Protein AF-A0A3N9S115-F1 (afdb_monomer_lite)

Secondary structure (DSSP, 8-state):
---SSSS--HHHHHHHHHHHHHHHHHHHHHHHHHHH----HHHHHHHHHHH-SHHHIIIIIIHHHH-SSTTT-HHHHHHHH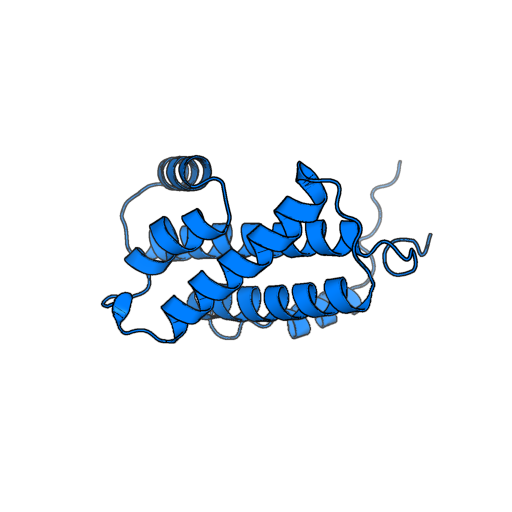HHHHHHHHHHHHHHH-----HHHHHHHHHHHHHHHHHHHHTTSTT--HHHHHHHHHHSPPPPPPP-

pLDDT: mean 89.81, std 14.56, range [36.41, 98.5]

Foldseek 3Di:
DPPDVPPQQLLVLLLVLLVVLLVLLLVLLQLLCVVQHPDDPVVSVVVSVVLVAQLSSLPPRRQVRLDPDLVPDPLSVLLNVLSVVSRVSNCCCPPVVDGDGPVVSVVNSVSSQVNSCSSVCSRDPPDHPVVVVVVVVVDDPDPDDDD

Sequence (147 aa):
MSGLHGRDEPSAAIVRCATAAEIAANYAVRTEWGKKTQFDAAIVDQFLRWANSLPLKVERLFVPVFFATPRTSPTARALISSAGKINTVRNAVVHQGSFSNKEEAEAVIAVAKTFINMIVGLSIDGFDIDAQAASVRAAPPAEGTPE

Radius of gyration: 16.86 Å; chains: 1; bounding box: 38×47×38 Å

Structure (mmCIF, N/CA/C/O backbone):
data_AF-A0A3N9S115-F1
#
_entry.id   AF-A0A3N9S115-F1
#
loop_
_atom_site.group_PDB
_atom_site.id
_atom_site.type_symbol
_atom_site.label_atom_id
_atom_site.label_alt_id
_atom_site.label_comp_id
_atom_site.label_asym_id
_atom_site.label_entity_id
_atom_site.label_seq_id
_atom_site.pdbx_PDB_ins_code
_atom_site.Cartn_x
_atom_site.Cartn_y
_atom_site.Cartn_z
_atom_site.occupancy
_atom_site.B_iso_or_equiv
_atom_site.auth_seq_id
_atom_site.auth_comp_id
_atom_site.auth_asym_id
_atom_site.auth_atom_id
_atom_site.pdbx_PDB_model_num
ATOM 1 N N . MET A 1 1 ? 8.943 -24.750 -18.904 1.00 36.41 1 MET A N 1
ATOM 2 C CA . MET A 1 1 ? 8.167 -23.497 -18.767 1.00 36.41 1 MET A CA 1
ATOM 3 C C . MET A 1 1 ? 8.708 -22.695 -17.571 1.00 36.41 1 MET A C 1
ATOM 5 O O . MET A 1 1 ? 8.034 -22.521 -16.571 1.00 36.41 1 MET A O 1
ATOM 9 N N . SER A 1 2 ? 9.972 -22.261 -17.650 1.00 47.09 2 SER A N 1
ATOM 10 C CA . SER A 1 2 ? 10.668 -21.462 -16.621 1.00 47.09 2 SER A CA 1
ATOM 11 C C . SER A 1 2 ? 10.705 -20.015 -17.119 1.00 47.09 2 SER A C 1
ATOM 13 O O . SER A 1 2 ? 11.589 -19.663 -17.893 1.00 47.09 2 SER A O 1
ATOM 15 N N . GLY A 1 3 ? 9.644 -19.240 -16.870 1.00 38.03 3 GLY A N 1
ATOM 16 C CA . GLY A 1 3 ? 9.245 -18.231 -17.865 1.00 38.03 3 GLY A CA 1
ATOM 17 C C . GLY A 1 3 ? 8.837 -16.842 -17.398 1.00 38.03 3 GLY A C 1
ATOM 18 O O . GLY A 1 3 ? 8.362 -16.098 -18.243 1.00 38.03 3 GLY A O 1
ATOM 19 N N . LEU A 1 4 ? 8.986 -16.462 -16.126 1.00 45.12 4 LEU A N 1
ATOM 20 C CA . LEU A 1 4 ? 8.565 -15.119 -15.673 1.00 45.12 4 LEU A CA 1
ATOM 21 C C . LEU A 1 4 ? 9.633 -14.332 -14.908 1.00 45.12 4 LEU A C 1
ATOM 23 O O . LEU A 1 4 ? 9.618 -13.110 -14.964 1.00 45.12 4 LEU A O 1
ATOM 27 N N . HIS A 1 5 ? 10.591 -14.999 -14.260 1.00 43.06 5 HIS A N 1
ATOM 28 C CA . HIS A 1 5 ? 11.747 -14.326 -13.648 1.00 43.06 5 HIS A CA 1
ATOM 29 C C . HIS A 1 5 ? 12.966 -14.240 -14.584 1.00 43.06 5 HIS A C 1
ATOM 31 O O . HIS A 1 5 ? 13.893 -13.496 -14.297 1.00 43.06 5 HIS A O 1
ATOM 37 N N . GLY A 1 6 ? 12.974 -14.998 -15.690 1.00 43.97 6 GLY A N 1
ATOM 38 C CA . GLY A 1 6 ? 14.070 -15.013 -16.672 1.00 43.97 6 GLY A CA 1
ATOM 39 C C . GLY A 1 6 ? 13.845 -14.131 -17.904 1.00 43.97 6 GLY A C 1
ATOM 40 O O . GLY A 1 6 ? 14.724 -14.056 -18.755 1.00 43.97 6 GLY A O 1
ATOM 41 N N . ARG A 1 7 ? 12.672 -13.495 -18.030 1.00 55.53 7 ARG A N 1
ATOM 42 C CA . ARG A 1 7 ? 12.393 -12.532 -19.101 1.00 55.53 7 ARG A CA 1
ATOM 43 C C . ARG A 1 7 ? 12.746 -11.160 -18.549 1.00 55.53 7 ARG A C 1
ATOM 45 O O . ARG A 1 7 ? 12.202 -10.771 -17.519 1.00 55.53 7 ARG A O 1
ATOM 52 N N . ASP A 1 8 ? 13.686 -10.486 -19.193 1.00 68.62 8 ASP A N 1
ATOM 53 C CA . ASP A 1 8 ? 14.145 -9.133 -18.878 1.00 68.62 8 ASP A CA 1
ATOM 54 C C . ASP A 1 8 ? 13.004 -8.114 -19.096 1.00 68.62 8 ASP A C 1
ATOM 56 O O . ASP A 1 8 ? 12.958 -7.385 -20.081 1.00 68.62 8 ASP A O 1
ATOM 60 N N . GLU A 1 9 ? 11.996 -8.149 -18.217 1.00 85.00 9 GLU A N 1
ATOM 61 C CA . GLU A 1 9 ? 10.751 -7.372 -18.297 1.00 85.00 9 GLU A CA 1
ATOM 62 C C . GLU A 1 9 ? 10.603 -6.448 -17.065 1.00 85.00 9 GLU A C 1
ATOM 64 O O . GLU A 1 9 ? 9.660 -6.591 -16.272 1.00 85.00 9 GLU A O 1
ATOM 69 N N . PRO A 1 10 ? 11.525 -5.485 -16.874 1.00 90.62 10 PRO A N 1
ATOM 70 C CA . PRO A 1 10 ? 11.576 -4.611 -15.696 1.00 90.62 10 PRO A CA 1
ATOM 71 C C . PRO A 1 10 ? 10.281 -3.818 -15.471 1.00 90.62 10 PRO A C 1
ATOM 73 O O . PRO A 1 10 ? 9.756 -3.774 -14.357 1.00 90.62 10 PRO A O 1
ATOM 76 N N . SER A 1 11 ? 9.683 -3.275 -16.536 1.00 92.31 11 SER A N 1
ATOM 77 C CA . SER A 1 11 ? 8.399 -2.567 -16.460 1.00 92.31 11 SER A CA 1
ATOM 78 C C . SER A 1 11 ? 7.265 -3.459 -15.938 1.00 92.31 11 SER A C 1
ATOM 80 O O . SER A 1 11 ? 6.471 -3.033 -15.099 1.00 92.31 11 SER A O 1
ATOM 82 N N . ALA A 1 12 ? 7.194 -4.719 -16.378 1.00 93.50 12 ALA A N 1
ATOM 83 C CA . ALA A 1 12 ? 6.172 -5.650 -15.904 1.00 93.50 12 ALA A CA 1
ATOM 84 C C . ALA A 1 12 ? 6.398 -6.042 -14.435 1.00 93.50 12 ALA A C 1
ATOM 86 O O . ALA A 1 12 ? 5.436 -6.229 -13.686 1.00 93.50 12 ALA A O 1
ATOM 87 N N . ALA A 1 13 ? 7.658 -6.149 -14.004 1.00 93.88 13 ALA A N 1
ATOM 88 C CA . ALA A 1 13 ? 8.004 -6.400 -12.609 1.00 93.88 13 ALA A CA 1
ATOM 89 C C . ALA A 1 13 ? 7.554 -5.247 -11.691 1.00 93.88 13 ALA A C 1
ATOM 91 O O . ALA A 1 13 ? 6.969 -5.507 -10.637 1.00 93.88 13 ALA A O 1
ATOM 92 N N . ILE A 1 14 ? 7.718 -3.993 -12.129 1.00 95.25 14 ILE A N 1
ATOM 93 C CA . ILE A 1 14 ? 7.217 -2.800 -11.424 1.00 95.25 14 ILE A CA 1
ATOM 94 C C . ILE A 1 14 ? 5.696 -2.840 -11.265 1.00 95.25 14 ILE A C 1
ATOM 96 O O . ILE A 1 14 ? 5.175 -2.600 -10.175 1.00 95.25 14 ILE A O 1
ATOM 100 N N . VAL A 1 15 ? 4.959 -3.164 -12.333 1.00 95.94 15 VAL A N 1
ATOM 101 C CA . VAL A 1 15 ? 3.491 -3.243 -12.258 1.00 95.94 15 VAL A CA 1
ATOM 102 C C . VAL A 1 15 ? 3.064 -4.311 -11.253 1.00 95.94 15 VAL A C 1
ATOM 104 O O . VAL A 1 15 ? 2.229 -4.041 -10.391 1.00 95.94 15 VAL A O 1
ATOM 107 N N . ARG A 1 16 ? 3.682 -5.498 -11.303 1.00 95.50 16 ARG A N 1
ATOM 108 C CA . ARG A 1 16 ? 3.381 -6.597 -10.376 1.00 95.50 16 ARG A CA 1
ATOM 109 C C . ARG A 1 16 ? 3.689 -6.241 -8.922 1.00 95.50 16 ARG A C 1
ATOM 111 O O . ARG A 1 16 ? 2.867 -6.524 -8.051 1.00 95.50 16 ARG A O 1
ATOM 118 N N . CYS A 1 17 ? 4.833 -5.616 -8.638 1.00 95.44 17 CYS A N 1
ATOM 119 C CA . CYS A 1 17 ? 5.184 -5.260 -7.262 1.00 95.44 17 CYS A CA 1
ATOM 120 C C . CYS A 1 17 ? 4.294 -4.133 -6.711 1.00 95.44 17 CYS A C 1
ATOM 122 O O . CYS A 1 17 ? 3.904 -4.182 -5.544 1.00 95.44 17 CYS A O 1
ATOM 124 N N . ALA A 1 18 ? 3.881 -3.181 -7.553 1.00 97.19 18 ALA A N 1
ATOM 125 C CA . ALA A 1 18 ? 2.911 -2.159 -7.176 1.00 97.19 18 ALA A CA 1
ATOM 126 C C . ALA A 1 18 ? 1.533 -2.763 -6.865 1.00 97.19 18 ALA A C 1
ATOM 128 O O . ALA A 1 18 ? 0.926 -2.416 -5.853 1.00 97.19 18 ALA A O 1
ATOM 129 N N . THR A 1 19 ? 1.068 -3.720 -7.675 1.00 97.00 19 THR A N 1
ATOM 130 C CA . THR A 1 19 ? -0.166 -4.466 -7.390 1.00 97.00 19 THR A CA 1
ATOM 131 C C . THR A 1 19 ? -0.065 -5.243 -6.076 1.00 97.00 19 THR A C 1
ATOM 133 O O . THR A 1 19 ? -1.002 -5.210 -5.282 1.00 97.00 19 THR A O 1
ATOM 136 N N . ALA A 1 20 ? 1.068 -5.894 -5.797 1.00 97.62 20 ALA A N 1
ATOM 137 C CA . ALA A 1 20 ? 1.281 -6.590 -4.527 1.00 97.62 20 ALA A CA 1
ATOM 138 C C . ALA A 1 20 ? 1.210 -5.632 -3.322 1.00 97.62 20 ALA A C 1
ATOM 140 O O . ALA A 1 20 ? 0.546 -5.938 -2.331 1.00 97.62 20 ALA A O 1
ATOM 141 N N . ALA A 1 21 ? 1.823 -4.448 -3.426 1.00 98.44 21 ALA A N 1
ATOM 142 C CA . ALA A 1 21 ? 1.730 -3.410 -2.401 1.00 98.44 21 ALA A CA 1
ATOM 143 C C . ALA A 1 21 ? 0.283 -2.927 -2.190 1.00 98.44 21 ALA A C 1
ATOM 145 O O . ALA A 1 21 ? -0.150 -2.725 -1.056 1.00 98.44 21 ALA A O 1
ATOM 146 N N . GLU A 1 22 ? -0.499 -2.789 -3.261 1.00 98.12 22 GLU A N 1
ATOM 147 C CA . GLU A 1 22 ? -1.907 -2.398 -3.171 1.00 98.12 22 GLU A CA 1
ATOM 148 C C . GLU A 1 22 ? -2.788 -3.472 -2.520 1.00 98.12 22 GLU A C 1
ATOM 150 O O . GLU A 1 22 ? -3.647 -3.150 -1.697 1.00 98.12 22 GLU A O 1
ATOM 155 N N . ILE A 1 23 ? -2.548 -4.750 -2.821 1.00 97.69 23 ILE A N 1
ATOM 156 C CA . ILE A 1 23 ? -3.220 -5.871 -2.151 1.00 97.69 23 ILE A CA 1
ATOM 157 C C . ILE A 1 23 ? -2.877 -5.884 -0.656 1.00 97.69 23 ILE A C 1
ATOM 159 O O . ILE A 1 23 ? -3.782 -6.016 0.168 1.00 97.69 23 ILE A O 1
ATOM 163 N N . ALA A 1 24 ? -1.606 -5.683 -0.298 1.00 98.25 24 ALA A N 1
ATOM 164 C CA . ALA A 1 24 ? -1.174 -5.594 1.096 1.00 98.25 24 ALA A CA 1
ATOM 165 C C . A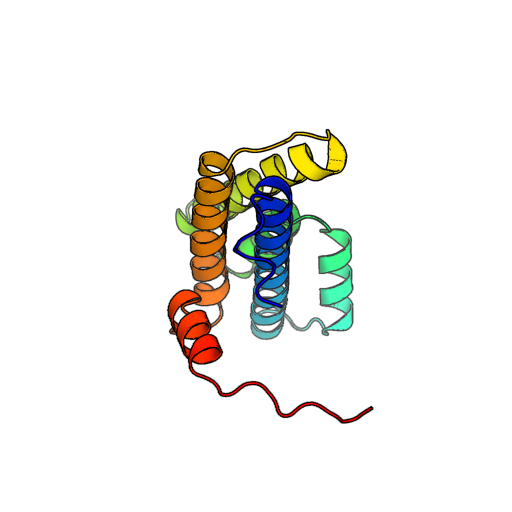LA A 1 24 ? -1.856 -4.434 1.841 1.00 98.25 24 ALA A C 1
ATOM 167 O O . ALA A 1 24 ? -2.327 -4.612 2.964 1.00 98.25 24 ALA A O 1
ATOM 168 N N . ALA A 1 25 ? -1.991 -3.268 1.201 1.00 98.50 25 ALA A N 1
ATOM 169 C CA . ALA A 1 25 ? -2.725 -2.142 1.771 1.00 98.50 25 ALA A CA 1
ATOM 170 C C . ALA A 1 25 ? -4.222 -2.445 1.941 1.00 98.50 25 ALA A C 1
ATOM 172 O O . ALA A 1 25 ? -4.784 -2.144 2.991 1.00 98.50 25 ALA A O 1
ATOM 173 N N . ASN A 1 26 ? -4.865 -3.083 0.955 1.00 98.25 26 ASN A N 1
ATOM 174 C CA . ASN A 1 26 ? -6.262 -3.513 1.080 1.00 98.25 26 ASN A CA 1
ATOM 175 C C . ASN A 1 26 ? -6.444 -4.475 2.261 1.00 98.25 26 ASN A C 1
ATOM 177 O O . ASN A 1 26 ? -7.404 -4.344 3.018 1.00 98.25 26 ASN A O 1
ATOM 181 N N . TYR A 1 27 ? -5.535 -5.442 2.410 1.00 97.62 27 TYR A N 1
ATOM 182 C CA . TYR A 1 27 ? -5.545 -6.385 3.524 1.00 97.62 27 TYR A CA 1
ATOM 183 C C . TYR A 1 27 ? -5.430 -5.653 4.865 1.00 97.62 27 TYR A C 1
ATOM 185 O O . TYR A 1 27 ? -6.297 -5.807 5.721 1.00 97.62 27 TYR A O 1
ATOM 193 N N . ALA A 1 28 ? -4.411 -4.807 5.024 1.00 98.00 28 ALA A N 1
ATOM 194 C CA . ALA A 1 28 ? -4.160 -4.093 6.270 1.00 98.00 28 ALA A CA 1
ATOM 195 C C . ALA A 1 28 ? -5.322 -3.154 6.644 1.00 98.00 28 ALA A C 1
ATOM 197 O O . ALA A 1 28 ? -5.741 -3.115 7.798 1.00 98.00 28 ALA A O 1
ATOM 198 N N . VAL A 1 29 ? -5.915 -2.459 5.664 1.00 98.12 29 VAL A N 1
ATOM 199 C CA . VAL A 1 29 ? -7.129 -1.654 5.879 1.00 98.12 29 VAL A CA 1
ATOM 200 C C . VAL A 1 29 ? -8.271 -2.523 6.398 1.00 98.12 29 VAL A C 1
ATOM 202 O O . VAL A 1 29 ? -8.844 -2.183 7.427 1.00 98.12 29 VAL A O 1
ATOM 205 N N . ARG A 1 30 ? -8.585 -3.653 5.750 1.00 97.69 30 ARG A N 1
ATOM 206 C CA . ARG A 1 30 ? -9.668 -4.540 6.216 1.00 97.69 30 ARG A CA 1
ATOM 207 C C . ARG A 1 30 ? -9.421 -5.045 7.632 1.00 97.69 30 ARG A C 1
ATOM 209 O O . ARG A 1 30 ? -10.331 -4.998 8.456 1.00 97.69 30 ARG A O 1
ATOM 216 N N . THR A 1 31 ? -8.197 -5.476 7.921 1.00 96.81 31 THR A N 1
ATOM 217 C CA . THR A 1 31 ? -7.814 -5.989 9.238 1.00 96.81 31 THR A CA 1
ATOM 218 C C . THR A 1 31 ? -7.986 -4.930 10.324 1.00 96.81 31 THR A C 1
ATOM 220 O O . THR A 1 31 ? -8.627 -5.187 11.340 1.00 96.81 31 THR A O 1
ATOM 223 N N . GLU A 1 32 ? -7.470 -3.720 10.118 1.00 97.00 32 GLU A N 1
ATOM 224 C CA . GLU A 1 32 ? -7.520 -2.676 11.147 1.00 97.00 32 GLU A CA 1
ATOM 225 C C . GLU A 1 32 ? -8.901 -2.046 11.292 1.00 97.00 32 GLU A C 1
ATOM 227 O O . GLU A 1 32 ? -9.333 -1.760 12.407 1.00 97.00 32 GLU A O 1
ATOM 232 N N . TRP A 1 33 ? -9.635 -1.880 10.194 1.00 96.62 33 TRP A N 1
ATOM 233 C CA . TRP A 1 33 ? -11.011 -1.397 10.257 1.00 96.62 33 TRP A CA 1
ATOM 234 C C . TRP A 1 33 ? -11.929 -2.408 10.941 1.00 96.62 33 TRP A C 1
ATOM 236 O O . TRP A 1 33 ? -12.757 -1.999 11.752 1.00 96.62 33 TRP A O 1
ATOM 246 N N . GLY A 1 34 ? -11.738 -3.710 10.704 1.00 94.56 34 GLY A N 1
ATOM 247 C CA . GLY A 1 34 ? -12.472 -4.763 11.410 1.00 94.56 34 GLY A CA 1
ATOM 248 C C . GLY A 1 34 ? -12.171 -4.816 12.912 1.00 94.56 34 GLY A C 1
ATOM 249 O O . GLY A 1 34 ? -13.042 -5.176 13.696 1.00 94.56 34 GLY A O 1
ATOM 250 N N . LYS A 1 35 ? -10.964 -4.416 13.334 1.00 94.06 35 LYS A N 1
ATOM 251 C CA . LYS A 1 35 ? -10.594 -4.321 14.758 1.00 94.06 35 LYS A CA 1
ATOM 252 C C . LYS A 1 35 ? -11.106 -3.042 15.428 1.00 94.06 35 LYS A C 1
ATOM 254 O O . LYS A 1 35 ? -11.411 -3.060 16.616 1.00 94.06 35 LYS A O 1
ATOM 259 N N . LYS A 1 36 ? -11.124 -1.916 14.705 1.00 94.81 36 LYS A N 1
ATOM 260 C CA . LYS A 1 36 ? -11.294 -0.573 15.295 1.00 94.81 36 LYS A CA 1
ATOM 261 C C . LYS A 1 36 ? -12.630 0.100 14.991 1.00 94.81 36 LYS A C 1
ATOM 263 O O . LYS A 1 36 ? -12.906 1.163 15.539 1.00 94.81 36 LYS A O 1
ATOM 268 N N . THR A 1 37 ? -13.447 -0.474 14.115 1.00 93.81 37 THR A N 1
ATOM 269 C CA . THR A 1 37 ? -14.737 0.094 13.704 1.00 93.81 37 THR A CA 1
ATOM 270 C C . THR A 1 37 ? -15.836 -0.965 13.758 1.00 93.81 37 THR A C 1
ATOM 272 O O . THR A 1 37 ? -15.560 -2.145 13.944 1.00 93.81 37 THR A O 1
ATOM 275 N N . GLN A 1 38 ? -17.090 -0.542 13.589 1.00 95.69 38 GLN A N 1
ATOM 276 C CA . GLN A 1 38 ? -18.249 -1.438 13.478 1.00 95.69 38 GLN A CA 1
ATOM 277 C C . GLN A 1 38 ? -18.749 -1.583 12.032 1.00 95.69 38 GLN A C 1
ATOM 279 O O . GLN A 1 38 ? -19.846 -2.089 11.807 1.00 95.69 38 GLN A O 1
ATOM 284 N N . PHE A 1 39 ? -17.985 -1.100 11.046 1.00 96.44 39 PHE A N 1
ATOM 285 C CA . PHE A 1 39 ? -18.380 -1.216 9.647 1.00 96.44 39 PHE A CA 1
ATOM 286 C C . PHE A 1 39 ? -18.291 -2.668 9.184 1.00 96.44 39 PHE A C 1
ATOM 288 O O . PHE A 1 39 ? -17.303 -3.355 9.446 1.00 96.44 39 PHE A O 1
ATOM 295 N N . ASP A 1 40 ? -19.311 -3.121 8.458 1.00 96.00 40 ASP A N 1
ATOM 296 C CA . ASP A 1 40 ? -19.251 -4.412 7.787 1.00 96.00 40 ASP A CA 1
ATOM 297 C C . ASP A 1 40 ? -18.242 -4.400 6.624 1.00 96.00 40 ASP A C 1
ATOM 299 O O . ASP A 1 40 ? -17.789 -3.354 6.141 1.00 96.00 40 ASP A O 1
ATOM 303 N N . ALA A 1 41 ? -17.890 -5.596 6.151 1.00 95.25 41 ALA A N 1
ATOM 304 C CA . ALA A 1 41 ? -16.917 -5.761 5.078 1.00 95.25 41 ALA A CA 1
ATOM 305 C C . ALA A 1 41 ? -17.344 -5.078 3.764 1.00 95.25 41 ALA A C 1
ATOM 307 O O . ALA A 1 41 ? -16.491 -4.561 3.042 1.00 95.25 41 ALA A O 1
ATOM 308 N N . ALA A 1 42 ? -18.645 -5.028 3.459 1.00 97.06 42 ALA A N 1
ATOM 309 C CA . ALA A 1 42 ? -19.146 -4.452 2.215 1.00 97.06 42 ALA A CA 1
ATOM 310 C C . ALA A 1 42 ? -18.984 -2.925 2.193 1.00 97.06 42 ALA A C 1
ATOM 312 O O . ALA A 1 42 ? -18.668 -2.349 1.147 1.00 97.06 42 ALA A O 1
ATOM 313 N N . ILE A 1 43 ? -19.157 -2.268 3.341 1.00 97.56 43 ILE A N 1
ATOM 314 C CA . ILE A 1 43 ? -18.891 -0.838 3.515 1.00 97.56 43 ILE A CA 1
ATOM 315 C C . ILE A 1 43 ? -17.390 -0.557 3.387 1.00 97.56 43 ILE A C 1
ATOM 317 O O . ILE A 1 43 ? -16.994 0.328 2.624 1.00 97.56 43 ILE A O 1
ATOM 321 N N . VAL A 1 44 ? -16.534 -1.338 4.056 1.00 97.12 44 VAL A N 1
ATOM 322 C CA . VAL A 1 44 ? -15.071 -1.179 3.938 1.00 97.12 44 VAL A CA 1
ATOM 323 C C . VAL A 1 44 ? -14.614 -1.352 2.482 1.00 97.12 44 VAL A C 1
ATOM 325 O O . VAL A 1 44 ? -13.786 -0.582 1.990 1.00 97.12 44 VAL A O 1
ATOM 328 N N . ASP A 1 45 ? -15.211 -2.288 1.744 1.00 97.31 45 ASP A N 1
ATOM 329 C CA . ASP A 1 45 ? -14.944 -2.489 0.318 1.00 97.31 45 ASP A CA 1
ATOM 330 C C . ASP A 1 45 ? -15.391 -1.307 -0.557 1.00 97.31 45 ASP A C 1
ATOM 332 O O . ASP A 1 45 ? -14.788 -1.043 -1.602 1.00 97.31 45 ASP A O 1
ATOM 336 N N . GLN A 1 46 ? -16.435 -0.570 -0.170 1.00 97.81 46 GLN A N 1
ATOM 337 C CA . GLN A 1 46 ? -16.797 0.681 -0.846 1.00 97.81 46 GLN A CA 1
ATOM 338 C C . GLN A 1 46 ? -15.743 1.766 -0.604 1.00 97.81 46 GLN A C 1
ATOM 340 O O . GLN A 1 46 ? -15.334 2.425 -1.561 1.00 97.81 46 GLN A O 1
ATOM 345 N N . PHE A 1 47 ? -15.230 1.907 0.622 1.00 97.38 47 PHE A N 1
ATOM 346 C CA . PHE A 1 47 ? -14.158 2.864 0.916 1.00 97.38 47 PHE A CA 1
ATOM 347 C C . PHE A 1 47 ? -12.858 2.528 0.182 1.00 97.38 47 PHE A C 1
ATOM 349 O O . PHE A 1 47 ? -12.225 3.419 -0.385 1.00 97.38 47 PHE A O 1
ATOM 356 N N . LEU A 1 48 ? -12.485 1.248 0.118 1.00 97.38 48 LEU A N 1
ATOM 357 C CA . LEU A 1 48 ? -11.319 0.793 -0.641 1.00 97.38 48 LEU A CA 1
ATOM 358 C C . LEU A 1 48 ? -11.444 1.092 -2.140 1.00 97.38 48 LEU A C 1
ATOM 360 O O . LEU A 1 48 ? -10.469 1.527 -2.757 1.00 97.38 48 LEU A O 1
ATOM 364 N N . ARG A 1 49 ? -12.637 0.896 -2.718 1.00 97.25 49 ARG A N 1
ATOM 365 C CA . ARG A 1 49 ? -12.927 1.261 -4.115 1.00 97.25 49 ARG A CA 1
ATOM 366 C C . ARG A 1 49 ? -12.883 2.769 -4.334 1.00 97.25 49 ARG A C 1
ATOM 368 O O . ARG A 1 49 ? -12.314 3.206 -5.327 1.00 97.25 49 ARG A O 1
ATOM 375 N N . TRP A 1 50 ? -13.428 3.552 -3.404 1.00 97.75 50 TRP A N 1
ATOM 376 C CA . TRP A 1 50 ? -13.384 5.014 -3.462 1.00 97.75 50 TRP A CA 1
ATOM 377 C C . TRP A 1 50 ? -11.949 5.552 -3.411 1.00 97.75 50 TRP A C 1
ATOM 379 O O . TRP A 1 50 ? -11.584 6.396 -4.225 1.00 97.75 50 TRP A O 1
ATOM 389 N N . ALA A 1 51 ? -11.114 5.038 -2.502 1.00 96.94 51 ALA A N 1
ATOM 390 C CA . ALA A 1 51 ? -9.713 5.439 -2.417 1.00 96.94 51 ALA A CA 1
ATOM 391 C C . ALA A 1 51 ? -8.934 5.063 -3.689 1.00 96.94 51 ALA A C 1
ATOM 393 O O . ALA A 1 51 ? -8.062 5.821 -4.109 1.00 96.94 51 ALA A O 1
ATOM 394 N N . ASN A 1 52 ? -9.286 3.938 -4.328 1.00 91.12 52 ASN A N 1
ATOM 395 C CA . ASN A 1 52 ? -8.792 3.459 -5.623 1.00 91.12 52 ASN A CA 1
ATOM 396 C C . ASN A 1 52 ? -7.275 3.181 -5.661 1.00 91.12 52 ASN A C 1
ATOM 398 O O . ASN A 1 52 ? -6.860 2.031 -5.725 1.00 91.12 52 ASN A O 1
ATOM 402 N N . SER A 1 53 ? -6.444 4.215 -5.545 1.00 95.19 53 SER A N 1
ATOM 403 C CA . SER A 1 53 ? -4.982 4.144 -5.614 1.00 95.19 53 SER A CA 1
ATOM 404 C C . SER A 1 53 ? -4.316 3.790 -4.278 1.00 95.19 53 SER A C 1
ATOM 406 O O . SER A 1 53 ? -4.827 4.109 -3.200 1.00 95.19 53 SER A O 1
ATOM 408 N N . LEU A 1 54 ? -3.118 3.199 -4.350 1.00 98.06 54 LEU A N 1
ATOM 409 C CA . LEU A 1 54 ? -2.293 2.878 -3.182 1.00 98.06 54 LEU A CA 1
ATOM 410 C C . LEU A 1 54 ? -2.058 4.087 -2.242 1.00 98.06 54 LEU A C 1
ATOM 412 O O . LEU A 1 54 ? -2.280 3.926 -1.039 1.00 98.06 54 LEU A O 1
ATOM 416 N N . PRO A 1 55 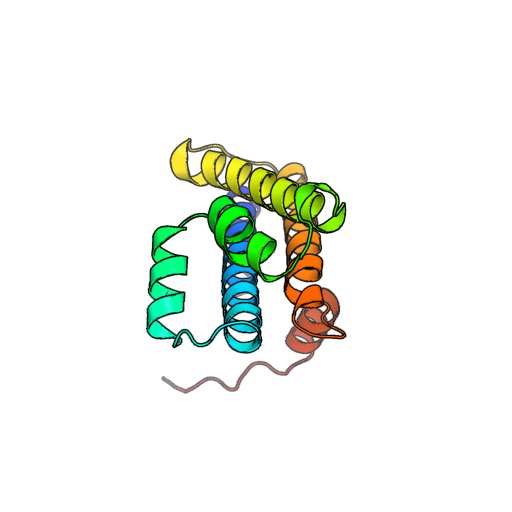? -1.682 5.297 -2.716 1.00 98.31 55 PRO A N 1
ATOM 417 C CA . PRO A 1 55 ? -1.469 6.442 -1.829 1.00 98.31 55 PRO A CA 1
ATOM 418 C C . PRO A 1 55 ? -2.718 6.819 -1.037 1.00 98.31 55 PRO A C 1
ATOM 420 O O . PRO A 1 55 ? -2.636 7.013 0.172 1.00 98.31 55 PRO A O 1
ATOM 423 N N . LEU A 1 56 ? -3.885 6.855 -1.686 1.00 98.19 56 LEU A N 1
ATOM 424 C CA . LEU A 1 56 ? -5.135 7.210 -1.016 1.00 98.19 56 LEU A CA 1
ATOM 425 C C . LEU A 1 56 ? -5.574 6.135 -0.020 1.00 98.19 56 LEU A C 1
ATOM 427 O O . LEU A 1 56 ? -6.036 6.473 1.066 1.00 98.19 56 LEU A O 1
ATOM 431 N N . LYS A 1 57 ? -5.373 4.850 -0.327 1.00 98.50 57 LYS A N 1
ATOM 432 C CA . LYS A 1 57 ? -5.646 3.761 0.626 1.00 98.50 57 LYS A CA 1
ATOM 433 C C . LYS A 1 57 ? -4.804 3.903 1.893 1.00 98.50 57 LYS A C 1
ATOM 435 O O . LYS A 1 57 ? -5.318 3.750 2.999 1.00 98.50 57 LYS A O 1
ATOM 440 N N . VAL A 1 58 ? -3.532 4.265 1.749 1.00 98.44 58 VAL A N 1
ATOM 441 C CA . VAL A 1 58 ? -2.638 4.478 2.892 1.00 98.44 58 VAL A CA 1
ATOM 442 C C . VAL A 1 58 ? -2.994 5.758 3.648 1.00 98.44 58 VAL A C 1
ATOM 444 O O . VAL A 1 58 ? -3.245 5.704 4.848 1.00 98.44 58 VAL A O 1
ATOM 447 N N . GLU A 1 59 ? -3.046 6.900 2.964 1.00 97.69 59 GLU A N 1
ATOM 448 C CA . GLU A 1 59 ? -3.219 8.221 3.581 1.00 97.69 59 GLU A CA 1
ATOM 449 C C . GLU A 1 59 ? -4.621 8.426 4.166 1.00 97.69 59 GLU A C 1
ATOM 451 O O . GLU A 1 59 ? -4.762 9.051 5.217 1.00 97.69 59 GLU A O 1
ATOM 456 N N . ARG A 1 60 ? -5.664 7.916 3.496 1.00 97.44 60 ARG A N 1
ATOM 457 C CA . ARG A 1 60 ? -7.064 8.196 3.850 1.00 97.44 60 ARG A CA 1
ATOM 458 C C . ARG A 1 60 ? -7.736 7.087 4.638 1.00 97.44 60 ARG A C 1
ATOM 460 O O . ARG A 1 60 ? -8.661 7.395 5.380 1.00 97.44 60 ARG A O 1
ATOM 467 N N . LEU A 1 61 ? -7.295 5.835 4.499 1.00 97.81 61 LEU A N 1
ATOM 468 C CA . LEU A 1 61 ? -7.962 4.703 5.151 1.00 97.81 61 LEU A CA 1
ATOM 469 C C . LEU A 1 61 ? -7.095 4.052 6.225 1.00 97.81 61 LEU A C 1
ATOM 471 O O . LEU A 1 61 ? -7.555 3.887 7.351 1.00 97.81 61 LEU A O 1
ATOM 475 N N . PHE A 1 62 ? -5.849 3.690 5.913 1.00 98.12 62 PHE A N 1
ATOM 476 C CA . PHE A 1 62 ? -5.006 2.973 6.872 1.00 98.12 62 PHE A CA 1
ATOM 477 C C . PHE A 1 62 ? -4.463 3.891 7.970 1.00 98.12 62 PHE A C 1
ATOM 479 O O . PHE A 1 62 ? -4.691 3.659 9.156 1.00 98.12 62 PHE A O 1
ATOM 486 N N . VAL A 1 63 ? -3.753 4.955 7.585 1.00 97.81 63 VAL A N 1
ATOM 487 C CA . VAL A 1 63 ? -3.026 5.820 8.521 1.00 97.81 63 VAL A CA 1
ATOM 488 C C . VAL A 1 63 ? -3.936 6.455 9.584 1.00 97.81 63 VAL A C 1
ATOM 490 O O . VAL A 1 63 ? -3.565 6.391 10.758 1.00 97.81 63 VAL A O 1
ATOM 493 N N . PRO A 1 64 ? -5.113 7.019 9.241 1.00 95.31 64 PRO A N 1
ATOM 494 C CA . PRO A 1 64 ? -5.996 7.638 10.230 1.00 95.31 64 PRO A CA 1
ATOM 495 C C . PRO A 1 64 ? -6.594 6.647 11.233 1.00 95.31 64 PRO A C 1
ATOM 497 O O . PRO A 1 64 ? -6.916 7.034 12.350 1.00 95.31 64 PRO A O 1
ATOM 500 N N . VAL A 1 65 ? -6.744 5.377 10.846 1.00 95.25 65 VAL A N 1
ATOM 501 C CA . VAL A 1 65 ? -7.306 4.332 11.713 1.00 95.25 65 VAL A CA 1
ATOM 502 C C . VAL A 1 65 ? -6.222 3.679 12.564 1.00 95.25 65 VAL A C 1
ATOM 504 O O . VAL A 1 65 ? -6.434 3.389 13.744 1.00 95.25 65 VAL A O 1
ATOM 507 N N . PHE A 1 66 ? -5.031 3.459 12.008 1.00 96.31 66 PHE A N 1
ATOM 508 C CA . PHE A 1 66 ? -3.961 2.794 12.738 1.00 96.31 66 PHE A CA 1
ATOM 509 C C . PHE A 1 66 ? -3.278 3.716 13.758 1.00 96.31 66 PHE A C 1
ATOM 511 O O . PHE A 1 66 ? -3.114 3.328 14.916 1.00 96.31 66 PHE A O 1
ATOM 518 N N . PHE A 1 67 ? -2.913 4.936 13.354 1.00 96.12 67 PHE A N 1
ATOM 519 C CA . PHE A 1 67 ? -2.119 5.853 14.172 1.00 96.12 67 PHE A CA 1
ATOM 520 C C . PHE A 1 67 ? -2.998 6.905 14.852 1.00 96.12 67 PHE A C 1
ATOM 522 O O . PHE A 1 67 ? -3.656 7.689 14.178 1.00 96.12 67 PHE A O 1
ATOM 529 N N . ALA A 1 68 ? -2.922 7.003 16.182 1.00 90.94 68 ALA A N 1
ATOM 530 C CA . ALA A 1 68 ? -3.623 8.048 16.937 1.00 90.94 68 ALA A CA 1
ATOM 531 C C . ALA A 1 68 ? -3.119 9.467 16.602 1.00 90.94 68 ALA A C 1
ATOM 533 O O . ALA A 1 68 ? -3.891 10.422 16.579 1.00 90.94 68 ALA A O 1
ATOM 534 N N . THR A 1 69 ? -1.821 9.612 16.307 1.00 91.56 69 THR A N 1
ATOM 535 C CA . THR A 1 69 ? -1.180 10.889 15.943 1.00 91.56 69 THR A CA 1
ATOM 536 C C . THR A 1 69 ? -0.356 10.758 14.650 1.00 91.56 69 THR A C 1
ATOM 538 O O . THR A 1 69 ? 0.877 10.762 14.667 1.00 91.56 69 THR A O 1
ATOM 541 N N . PRO A 1 70 ? -1.008 10.665 13.474 1.00 89.75 70 PRO A N 1
ATOM 542 C CA . PRO A 1 70 ? -0.327 10.405 12.203 1.00 89.75 70 PRO A CA 1
ATOM 543 C C . PRO A 1 70 ? 0.800 11.382 11.855 1.00 89.75 70 PRO A C 1
ATOM 545 O O . PRO A 1 70 ? 1.833 10.978 11.328 1.00 89.75 70 PRO A O 1
ATOM 548 N N . ARG A 1 71 ? 0.616 12.675 12.159 1.00 89.06 71 ARG A N 1
ATOM 549 C CA . ARG A 1 71 ? 1.556 13.745 11.777 1.00 89.06 71 ARG A CA 1
ATOM 550 C C . ARG A 1 71 ? 2.931 13.603 12.427 1.00 89.06 71 ARG A C 1
ATOM 552 O O . ARG A 1 71 ? 3.922 14.023 11.837 1.00 89.06 71 ARG A O 1
ATOM 559 N N . THR A 1 72 ? 2.994 13.039 13.629 1.00 92.50 72 THR A N 1
ATOM 560 C CA . THR A 1 72 ? 4.248 12.887 14.377 1.00 92.50 72 THR A CA 1
ATOM 561 C C . THR A 1 72 ? 4.883 11.517 14.157 1.00 92.50 72 THR A C 1
ATOM 563 O O . THR A 1 72 ? 6.102 11.396 14.269 1.00 92.50 72 THR A O 1
ATOM 566 N N . SER A 1 73 ? 4.100 10.509 13.760 1.00 97.12 73 SER A N 1
ATOM 567 C CA . SER A 1 73 ? 4.579 9.146 13.508 1.00 97.12 73 SER A CA 1
ATOM 568 C C . SER A 1 73 ? 5.580 9.090 12.337 1.00 97.12 73 SER A C 1
ATOM 570 O O . SER A 1 73 ? 5.224 9.385 11.189 1.00 97.12 73 SER A O 1
ATOM 572 N N . PRO A 1 74 ? 6.851 8.701 12.576 1.00 96.75 74 PRO A N 1
ATOM 573 C CA . PRO A 1 74 ? 7.810 8.439 11.501 1.00 96.75 74 PRO A CA 1
ATOM 574 C C . PRO A 1 74 ? 7.347 7.296 10.591 1.00 96.75 74 PRO A C 1
ATOM 576 O O . PRO A 1 74 ? 7.467 7.397 9.373 1.00 96.75 74 PRO A O 1
ATOM 579 N N . THR A 1 75 ? 6.740 6.255 11.167 1.00 97.19 75 THR A N 1
ATOM 580 C CA . THR A 1 75 ? 6.218 5.097 10.430 1.00 97.19 75 THR A CA 1
ATOM 581 C C . THR A 1 75 ? 5.083 5.488 9.488 1.00 97.19 75 THR A C 1
ATOM 583 O O . THR A 1 75 ? 5.086 5.083 8.328 1.00 97.19 75 THR A O 1
ATOM 586 N N . ALA A 1 76 ? 4.148 6.336 9.931 1.00 97.62 76 ALA A N 1
ATOM 587 C CA . ALA A 1 76 ? 3.072 6.822 9.065 1.00 97.62 76 ALA A CA 1
ATOM 588 C C . ALA A 1 76 ? 3.628 7.610 7.867 1.00 97.62 76 ALA A C 1
ATOM 590 O O . ALA A 1 76 ? 3.221 7.389 6.726 1.00 97.62 76 ALA A O 1
ATOM 591 N N . ARG A 1 77 ? 4.619 8.482 8.106 1.00 97.50 77 ARG A N 1
ATOM 592 C CA . ARG A 1 77 ? 5.310 9.227 7.041 1.00 97.50 77 ARG A CA 1
ATOM 593 C C . ARG A 1 77 ? 6.047 8.299 6.072 1.00 97.50 77 ARG A C 1
ATOM 595 O O . ARG A 1 77 ? 5.977 8.513 4.863 1.00 97.50 77 ARG A O 1
ATOM 602 N N . ALA A 1 78 ? 6.713 7.264 6.582 1.00 97.81 78 ALA A N 1
ATOM 603 C CA . ALA A 1 78 ? 7.407 6.272 5.763 1.00 97.81 78 ALA A CA 1
ATOM 604 C C . ALA A 1 78 ? 6.440 5.472 4.873 1.00 97.81 78 ALA A C 1
ATOM 606 O O . ALA A 1 78 ? 6.724 5.280 3.688 1.00 97.81 78 ALA A O 1
ATOM 607 N N . LEU A 1 79 ? 5.278 5.071 5.405 1.00 98.31 79 LEU A N 1
ATOM 608 C CA . LEU A 1 79 ? 4.222 4.402 4.640 1.00 98.31 79 LEU A CA 1
ATOM 609 C C . LEU A 1 79 ? 3.701 5.289 3.505 1.00 98.31 79 LEU A C 1
ATOM 611 O O . LEU A 1 79 ? 3.680 4.854 2.356 1.00 98.31 79 LEU A O 1
ATOM 615 N N . ILE A 1 80 ? 3.341 6.542 3.806 1.00 98.06 80 ILE A N 1
ATOM 616 C CA . ILE A 1 80 ? 2.834 7.499 2.809 1.00 98.06 80 ILE A CA 1
ATOM 617 C C . ILE A 1 80 ? 3.886 7.761 1.724 1.00 98.06 80 ILE A C 1
ATOM 619 O O . ILE A 1 80 ? 3.579 7.713 0.533 1.00 98.06 80 ILE A O 1
ATOM 623 N N . SER A 1 81 ? 5.144 7.989 2.116 1.00 98.00 81 SER A N 1
ATOM 62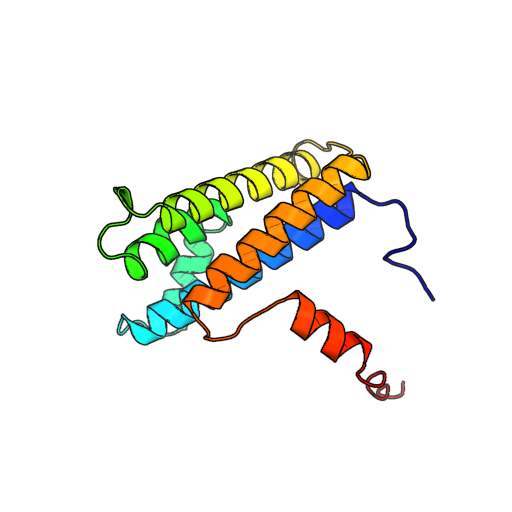4 C CA . SER A 1 81 ? 6.235 8.230 1.167 1.00 98.00 81 SER A CA 1
ATOM 625 C C . SER A 1 81 ? 6.467 7.029 0.246 1.00 98.00 81 SER A C 1
ATOM 627 O O . SER A 1 81 ? 6.596 7.199 -0.967 1.00 98.00 81 SER A O 1
ATOM 629 N N . SER A 1 82 ? 6.477 5.814 0.799 1.00 98.12 82 SER A N 1
ATOM 630 C CA . SER A 1 82 ? 6.687 4.585 0.026 1.00 98.12 82 SER A CA 1
ATOM 631 C C . SER A 1 82 ? 5.533 4.329 -0.944 1.00 98.12 82 SER A C 1
ATOM 633 O O . SER A 1 82 ? 5.774 4.073 -2.123 1.00 98.12 82 SER A O 1
ATOM 635 N N . ALA A 1 83 ? 4.288 4.491 -0.486 1.00 98.44 83 ALA A N 1
ATOM 636 C CA . ALA A 1 83 ? 3.095 4.396 -1.322 1.00 98.44 83 ALA A CA 1
ATOM 637 C C . ALA A 1 83 ? 3.133 5.388 -2.495 1.00 98.44 83 ALA A C 1
ATOM 639 O O . ALA A 1 83 ? 2.853 5.010 -3.633 1.00 98.44 83 ALA A O 1
ATOM 640 N N . GLY A 1 84 ? 3.540 6.635 -2.233 1.00 98.19 84 GLY A N 1
ATOM 641 C CA . GLY A 1 84 ? 3.736 7.656 -3.261 1.00 98.19 84 GLY A CA 1
ATOM 642 C C . GLY A 1 84 ? 4.784 7.252 -4.298 1.00 98.19 84 GLY A C 1
ATOM 643 O O . GLY A 1 84 ? 4.502 7.294 -5.492 1.00 98.19 84 GLY A O 1
ATOM 644 N N . LYS A 1 85 ? 5.966 6.793 -3.862 1.00 97.88 85 LYS A N 1
ATOM 645 C CA . LYS A 1 85 ? 7.043 6.342 -4.764 1.00 97.88 85 LYS A CA 1
ATOM 646 C C . LYS A 1 85 ? 6.595 5.192 -5.670 1.00 97.88 85 LYS A C 1
ATOM 648 O O . LYS A 1 85 ? 6.754 5.285 -6.884 1.00 97.88 85 LYS A O 1
ATOM 653 N N . ILE A 1 86 ? 6.000 4.146 -5.092 1.00 98.19 86 ILE A N 1
ATOM 654 C CA . ILE A 1 86 ? 5.508 2.972 -5.833 1.00 98.19 86 ILE A CA 1
ATOM 655 C C . ILE A 1 86 ? 4.474 3.398 -6.882 1.00 98.19 86 ILE A C 1
ATOM 657 O O . ILE A 1 86 ? 4.569 3.020 -8.050 1.00 98.19 86 ILE A O 1
ATOM 661 N N . ASN A 1 87 ? 3.508 4.226 -6.478 1.00 97.75 87 ASN A N 1
ATOM 662 C CA . ASN A 1 87 ? 2.451 4.702 -7.361 1.00 97.75 87 ASN A CA 1
ATOM 663 C C . ASN A 1 87 ? 2.992 5.560 -8.511 1.00 97.75 87 ASN A C 1
ATOM 665 O O . ASN A 1 87 ? 2.555 5.392 -9.647 1.00 97.75 87 ASN A O 1
ATOM 669 N N . THR A 1 88 ? 3.952 6.448 -8.239 1.00 97.31 88 THR A N 1
ATOM 670 C CA . THR A 1 88 ? 4.578 7.290 -9.267 1.00 97.31 88 THR A CA 1
ATOM 671 C C . THR A 1 88 ? 5.243 6.446 -10.348 1.00 97.31 88 THR A C 1
ATOM 673 O O . THR A 1 88 ? 4.946 6.642 -11.525 1.00 97.31 88 THR A O 1
ATOM 676 N N . VAL A 1 89 ? 6.084 5.474 -9.976 1.00 95.75 89 VAL A N 1
ATOM 677 C CA . VAL A 1 89 ? 6.799 4.666 -10.978 1.00 95.75 89 VAL A CA 1
ATOM 678 C C . VAL A 1 89 ? 5.840 3.752 -11.743 1.00 95.75 89 VAL A C 1
ATOM 680 O O . VAL A 1 89 ? 5.911 3.674 -12.969 1.00 95.75 89 VAL A O 1
ATOM 683 N N . ARG A 1 90 ? 4.867 3.131 -11.060 1.00 96.38 90 ARG A N 1
ATOM 684 C CA . ARG A 1 90 ? 3.823 2.345 -11.734 1.00 96.38 90 ARG A CA 1
ATOM 685 C C . ARG A 1 90 ? 3.045 3.194 -12.737 1.00 96.38 90 ARG A C 1
ATOM 687 O O . ARG A 1 90 ? 2.787 2.728 -13.841 1.00 96.38 90 ARG A O 1
ATOM 694 N N . ASN A 1 91 ? 2.682 4.426 -12.378 1.00 96.44 91 ASN A N 1
ATOM 695 C CA . ASN A 1 91 ? 1.936 5.318 -13.265 1.00 96.44 91 ASN A CA 1
ATOM 696 C C . ASN A 1 91 ? 2.757 5.768 -14.476 1.00 96.44 91 ASN A C 1
ATOM 698 O O . ASN A 1 91 ? 2.199 5.842 -15.569 1.00 96.44 91 ASN A O 1
ATOM 702 N N . ALA A 1 92 ? 4.061 6.003 -14.313 1.00 96.12 92 ALA A N 1
ATOM 703 C CA . ALA A 1 92 ? 4.950 6.265 -15.442 1.00 96.12 92 ALA A CA 1
ATOM 704 C C . ALA A 1 92 ? 4.923 5.096 -16.445 1.00 96.12 92 ALA A C 1
ATOM 706 O O . ALA A 1 92 ? 4.657 5.288 -17.631 1.00 96.12 92 ALA A O 1
ATOM 707 N N . VAL A 1 93 ? 5.060 3.859 -15.960 1.00 94.69 93 VAL A N 1
ATOM 708 C CA . VAL A 1 93 ? 5.011 2.666 -16.818 1.00 94.69 93 VAL A CA 1
ATOM 709 C C . VAL A 1 93 ? 3.650 2.506 -17.509 1.00 94.69 93 VAL A C 1
ATOM 711 O O . VAL A 1 93 ? 3.580 2.397 -18.729 1.00 94.69 93 VAL A O 1
ATOM 714 N N . VAL A 1 94 ? 2.552 2.494 -16.750 1.00 94.12 94 VAL A N 1
ATOM 715 C CA . VAL A 1 94 ? 1.237 2.073 -17.279 1.00 94.12 94 VAL A CA 1
ATOM 716 C C . VAL A 1 94 ? 0.440 3.173 -17.981 1.00 94.12 94 VAL A C 1
ATOM 718 O O . VAL A 1 94 ? -0.428 2.859 -18.789 1.00 94.12 94 VAL A O 1
ATOM 721 N N . HIS A 1 95 ? 0.675 4.445 -17.650 1.00 92.75 95 HIS A N 1
ATOM 722 C CA . HIS A 1 95 ? -0.099 5.569 -18.184 1.00 92.75 95 HIS A CA 1
ATOM 723 C C . HIS A 1 95 ? 0.734 6.477 -19.084 1.00 92.75 95 HIS A C 1
ATOM 725 O O . HIS A 1 95 ? 0.170 7.115 -19.966 1.00 92.75 95 HIS A O 1
ATOM 731 N N . GLN A 1 96 ? 2.053 6.534 -18.881 1.00 93.06 96 GLN A N 1
ATOM 732 C CA . GLN A 1 96 ? 2.955 7.360 -19.692 1.00 93.06 96 GLN A CA 1
ATOM 733 C C . GLN A 1 96 ? 3.776 6.523 -20.685 1.00 93.06 96 GLN A C 1
ATOM 735 O O . GLN A 1 96 ? 4.483 7.087 -21.514 1.00 93.06 96 GLN A O 1
ATOM 740 N N . GLY A 1 97 ? 3.671 5.189 -20.629 1.00 90.38 97 GLY A N 1
ATOM 741 C CA . GLY A 1 97 ? 4.384 4.282 -21.528 1.00 90.38 97 GLY A CA 1
ATOM 742 C C . GLY A 1 97 ? 5.889 4.227 -21.269 1.00 90.38 97 GLY A C 1
ATOM 743 O O . GLY A 1 97 ? 6.650 3.889 -22.173 1.00 90.38 97 GLY A O 1
ATOM 744 N N . SER A 1 98 ? 6.339 4.585 -20.062 1.00 90.25 98 SER A N 1
ATOM 745 C CA . SER A 1 98 ? 7.760 4.557 -19.724 1.00 90.25 98 SER A CA 1
ATOM 746 C C . SER A 1 98 ? 8.289 3.122 -19.666 1.00 90.25 98 SER A C 1
ATOM 748 O O . SER A 1 98 ? 7.739 2.251 -18.983 1.00 90.25 98 SER A O 1
ATOM 750 N N . PHE A 1 99 ? 9.407 2.892 -20.348 1.00 88.62 99 PHE A N 1
ATOM 751 C CA . PHE A 1 99 ? 10.227 1.706 -20.137 1.00 88.62 99 PHE A CA 1
ATOM 752 C C . PHE A 1 99 ? 11.115 1.922 -18.916 1.00 88.62 99 PHE A C 1
ATOM 754 O O . PHE A 1 99 ? 11.551 3.041 -18.656 1.00 88.62 99 PHE A O 1
ATOM 761 N N . SER A 1 100 ? 11.363 0.850 -18.175 1.00 89.19 100 SER A N 1
ATOM 762 C CA . SER A 1 100 ? 12.278 0.854 -17.038 1.00 89.19 100 SER A CA 1
ATOM 763 C C . SER A 1 100 ? 13.453 -0.077 -17.316 1.00 89.19 100 SER A C 1
ATOM 765 O O . SER A 1 100 ? 13.397 -0.889 -18.240 1.00 89.19 100 SER A O 1
ATOM 767 N N . ASN A 1 101 ? 14.517 0.049 -16.534 1.00 89.81 101 ASN A N 1
ATOM 768 C CA . ASN A 1 101 ? 15.653 -0.869 -16.543 1.00 89.81 101 ASN A CA 1
ATOM 769 C C . ASN A 1 101 ? 15.628 -1.779 -15.307 1.00 89.81 101 ASN A C 1
ATOM 771 O O . ASN A 1 101 ? 14.777 -1.657 -14.419 1.00 89.81 101 ASN A O 1
ATOM 775 N N . LYS A 1 102 ? 16.552 -2.737 -15.276 1.00 91.12 102 LYS A N 1
ATOM 776 C CA . LYS A 1 102 ? 16.648 -3.720 -14.202 1.00 91.12 102 LYS A CA 1
ATOM 777 C C . LYS A 1 102 ? 16.904 -3.056 -12.850 1.00 91.12 102 LYS A C 1
ATOM 779 O O . LYS A 1 102 ? 16.245 -3.405 -11.875 1.00 91.12 102 LYS A O 1
ATOM 784 N N . GLU A 1 103 ? 17.814 -2.094 -12.798 1.00 92.88 103 GLU A N 1
ATOM 785 C CA . GLU A 1 103 ? 18.233 -1.413 -11.574 1.00 92.88 103 GLU A CA 1
ATOM 786 C C . GLU A 1 103 ? 17.071 -0.627 -10.946 1.00 92.88 103 GLU A C 1
ATOM 788 O O . GLU A 1 103 ? 16.821 -0.710 -9.742 1.00 92.88 103 GLU A O 1
ATOM 793 N N . GLU A 1 104 ? 16.307 0.093 -11.767 1.00 91.75 104 GLU A N 1
ATOM 794 C CA . GLU A 1 104 ? 15.089 0.792 -11.358 1.00 91.75 104 GLU A CA 1
ATOM 795 C C . GLU A 1 104 ? 14.021 -0.178 -10.853 1.00 91.75 104 GLU A C 1
ATOM 797 O O . GLU A 1 104 ? 13.421 0.052 -9.798 1.00 91.75 104 GLU A O 1
ATOM 802 N N . ALA A 1 105 ? 13.788 -1.276 -11.577 1.00 93.38 105 ALA A N 1
ATOM 803 C CA . ALA A 1 105 ? 12.822 -2.284 -11.166 1.00 93.38 105 ALA A CA 1
ATOM 804 C C . ALA A 1 105 ? 13.210 -2.915 -9.822 1.00 93.38 105 ALA A C 1
ATOM 806 O O . ALA A 1 105 ? 12.368 -3.008 -8.928 1.00 93.38 105 ALA A O 1
ATOM 807 N N . GLU A 1 106 ? 14.478 -3.286 -9.636 1.00 94.94 106 GLU A N 1
ATOM 808 C CA . GLU A 1 106 ? 15.000 -3.826 -8.377 1.00 94.94 106 GLU A CA 1
ATOM 809 C C . GLU A 1 106 ? 14.847 -2.830 -7.222 1.00 94.94 106 GLU A C 1
ATOM 811 O O . GLU A 1 106 ? 14.385 -3.207 -6.140 1.00 94.94 106 GLU A O 1
ATOM 816 N N . ALA A 1 107 ? 15.137 -1.547 -7.454 1.00 95.12 107 ALA A N 1
ATOM 817 C CA . ALA A 1 107 ? 14.957 -0.502 -6.452 1.00 95.12 107 ALA A CA 1
ATOM 818 C C . ALA A 1 107 ? 13.484 -0.348 -6.033 1.00 95.12 107 ALA A C 1
ATOM 820 O O . ALA A 1 107 ? 13.174 -0.282 -4.840 1.00 95.12 107 ALA A O 1
ATOM 821 N N . VAL A 1 108 ? 12.549 -0.337 -6.989 1.00 95.75 108 VAL A N 1
ATOM 822 C CA . VAL A 1 108 ? 11.112 -0.234 -6.686 1.00 95.75 108 VAL A CA 1
ATOM 823 C C . VAL A 1 108 ? 10.595 -1.496 -6.002 1.00 95.75 108 VAL A C 1
ATOM 825 O O . VAL A 1 108 ? 9.801 -1.398 -5.067 1.00 95.75 108 VAL A O 1
ATOM 828 N N . ILE A 1 109 ? 11.071 -2.678 -6.400 1.00 95.88 109 ILE A N 1
ATOM 829 C CA . ILE A 1 109 ? 10.746 -3.945 -5.734 1.00 95.88 109 ILE A CA 1
ATOM 830 C C . ILE A 1 109 ? 11.223 -3.925 -4.281 1.00 95.88 109 ILE A C 1
ATOM 832 O O . ILE A 1 109 ? 10.467 -4.324 -3.395 1.00 95.88 109 ILE A O 1
ATOM 836 N N . ALA A 1 110 ? 12.429 -3.428 -4.006 1.00 96.44 110 ALA A N 1
ATOM 837 C CA . ALA A 1 110 ? 12.934 -3.307 -2.641 1.00 96.44 110 ALA A CA 1
ATOM 838 C C . ALA A 1 110 ? 12.067 -2.356 -1.790 1.00 96.44 110 ALA A C 1
ATOM 840 O O . ALA A 1 110 ? 11.725 -2.675 -0.645 1.00 96.44 110 ALA A O 1
ATOM 841 N N . VAL A 1 111 ? 11.635 -1.223 -2.362 1.00 97.44 111 VAL A N 1
ATOM 842 C CA . VAL A 1 111 ? 10.693 -0.298 -1.704 1.00 97.44 111 VAL A CA 1
ATOM 843 C C . VAL A 1 111 ? 9.342 -0.972 -1.452 1.00 97.44 111 VAL A C 1
ATOM 845 O O . VAL A 1 111 ? 8.810 -0.859 -0.349 1.00 97.44 111 VAL A O 1
ATOM 848 N N . ALA A 1 112 ? 8.801 -1.705 -2.428 1.00 97.81 112 ALA A N 1
ATOM 849 C CA . ALA A 1 112 ? 7.537 -2.424 -2.294 1.00 97.81 112 ALA A CA 1
ATOM 850 C C . ALA A 1 112 ? 7.606 -3.515 -1.218 1.00 97.81 112 ALA A C 1
ATOM 852 O O . ALA A 1 112 ? 6.705 -3.597 -0.388 1.00 97.81 112 ALA A O 1
ATOM 853 N N . LYS A 1 113 ? 8.687 -4.302 -1.163 1.00 97.38 113 LYS A N 1
ATOM 854 C CA . LYS A 1 113 ? 8.903 -5.304 -0.107 1.00 97.38 113 LYS A CA 1
ATOM 855 C C . LYS A 1 113 ? 8.929 -4.674 1.279 1.00 97.38 113 LYS A C 1
ATOM 857 O O . LYS A 1 113 ? 8.192 -5.101 2.163 1.00 97.38 113 LYS A O 1
ATOM 862 N N . THR A 1 114 ? 9.731 -3.621 1.444 1.00 97.56 114 THR A N 1
ATOM 863 C CA . THR A 1 114 ? 9.816 -2.877 2.708 1.00 97.56 114 THR A CA 1
ATOM 864 C C . THR A 1 114 ? 8.443 -2.336 3.098 1.00 97.56 114 THR A C 1
ATOM 866 O O . THR A 1 114 ? 8.018 -2.483 4.239 1.00 97.56 114 THR A O 1
ATOM 869 N N . PHE A 1 115 ? 7.711 -1.757 2.143 1.00 98.50 115 PHE A N 1
ATOM 870 C CA . PHE A 1 115 ? 6.356 -1.265 2.360 1.00 98.50 115 PHE A CA 1
ATOM 871 C C . PHE A 1 115 ? 5.388 -2.369 2.802 1.00 98.50 115 PHE A C 1
ATOM 873 O O . PHE A 1 115 ? 4.654 -2.160 3.765 1.00 98.50 115 PHE A O 1
ATOM 880 N N . ILE A 1 116 ? 5.397 -3.532 2.142 1.00 98.44 116 ILE A N 1
ATOM 881 C CA . ILE A 1 116 ? 4.520 -4.663 2.472 1.00 98.44 116 ILE A CA 1
ATOM 882 C C . ILE A 1 116 ? 4.821 -5.179 3.883 1.00 98.44 116 ILE A C 1
ATOM 884 O O . ILE A 1 116 ? 3.896 -5.306 4.685 1.00 98.44 116 ILE A O 1
ATOM 888 N N . ASN A 1 117 ? 6.097 -5.395 4.215 1.00 97.75 117 ASN A N 1
ATOM 889 C CA . ASN A 1 117 ? 6.504 -5.808 5.560 1.00 97.75 117 ASN A CA 1
ATOM 890 C C . ASN A 1 117 ? 6.079 -4.787 6.619 1.00 97.75 117 ASN A C 1
ATOM 892 O O . ASN A 1 117 ? 5.542 -5.174 7.652 1.00 97.75 117 ASN A O 1
ATOM 896 N N . MET A 1 118 ? 6.236 -3.487 6.349 1.00 97.69 118 MET A N 1
ATOM 897 C CA . MET A 1 118 ? 5.774 -2.446 7.269 1.00 97.69 118 MET A CA 1
ATOM 898 C C . MET A 1 118 ? 4.254 -2.469 7.449 1.00 97.69 118 MET A C 1
ATOM 900 O O . MET A 1 118 ? 3.780 -2.527 8.577 1.00 97.69 118 MET A O 1
ATOM 904 N N . ILE A 1 119 ? 3.470 -2.389 6.370 1.00 98.31 119 ILE A N 1
ATOM 905 C CA . ILE A 1 119 ? 2.020 -2.191 6.495 1.00 98.31 119 ILE A CA 1
ATOM 906 C C . ILE A 1 119 ? 1.305 -3.436 7.024 1.00 98.31 119 ILE A C 1
ATOM 908 O O . ILE A 1 119 ? 0.388 -3.308 7.830 1.00 98.31 119 ILE A O 1
ATOM 912 N N . VAL A 1 120 ? 1.737 -4.633 6.618 1.00 97.81 120 VAL A N 1
ATOM 913 C CA . VAL A 1 120 ? 1.143 -5.889 7.093 1.00 97.81 120 VAL A CA 1
ATOM 914 C C . VAL A 1 120 ? 1.676 -6.251 8.475 1.00 97.81 120 VAL A C 1
ATOM 916 O O . VAL A 1 120 ? 0.890 -6.690 9.308 1.00 97.81 120 VAL A O 1
ATOM 919 N N . GLY A 1 121 ? 2.957 -6.002 8.761 1.00 96.44 121 GLY A N 1
ATOM 920 C CA . GLY A 1 121 ? 3.548 -6.243 10.082 1.00 96.44 121 GLY A CA 1
ATOM 921 C C . GLY A 1 121 ? 2.955 -5.377 11.196 1.00 96.44 121 GLY A C 1
ATOM 922 O O . GLY A 1 121 ? 2.996 -5.760 12.357 1.00 96.44 121 GLY A O 1
ATOM 923 N N . LEU A 1 122 ? 2.344 -4.236 10.860 1.00 95.88 122 LEU A N 1
ATOM 924 C CA . LEU A 1 122 ? 1.538 -3.461 11.811 1.00 95.88 122 LEU A CA 1
ATOM 925 C C . LEU A 1 122 ? 0.189 -4.126 12.136 1.00 95.88 122 LEU A C 1
ATOM 927 O O . LEU A 1 122 ? -0.399 -3.834 13.174 1.00 95.88 122 LEU A O 1
ATOM 931 N N . SER A 1 123 ? -0.311 -4.994 11.255 1.00 92.62 123 SER A N 1
ATOM 932 C CA . SER A 1 123 ? -1.614 -5.655 11.378 1.00 92.62 123 SER A CA 1
ATOM 933 C C . SER A 1 123 ? -1.542 -7.113 11.833 1.00 92.62 123 SER A C 1
ATOM 935 O O . SER A 1 123 ? -2.519 -7.602 12.412 1.00 92.62 123 SER A O 1
ATOM 937 N N . ILE A 1 124 ? -0.428 -7.798 11.560 1.00 92.19 124 ILE A N 1
ATOM 938 C CA . ILE A 1 124 ? -0.155 -9.188 11.931 1.00 92.19 124 ILE A CA 1
ATOM 939 C C . ILE A 1 124 ? 1.238 -9.274 12.556 1.00 92.19 124 ILE A C 1
ATOM 941 O O . ILE A 1 124 ? 2.240 -8.972 11.903 1.00 92.19 124 ILE A O 1
ATOM 945 N N . ASP A 1 125 ? 1.299 -9.765 13.788 1.00 91.06 125 ASP A N 1
ATOM 946 C CA . ASP A 1 125 ? 2.564 -9.996 14.476 1.00 91.06 125 ASP A CA 1
ATOM 947 C C . ASP A 1 125 ? 3.396 -11.074 13.766 1.00 91.06 125 ASP A C 1
ATOM 949 O O . ASP A 1 125 ? 2.885 -12.114 13.348 1.00 91.06 125 ASP A O 1
ATOM 953 N N . GLY A 1 126 ? 4.702 -10.829 13.641 1.00 90.75 126 GLY A N 1
ATOM 954 C CA . GLY A 1 126 ? 5.646 -11.783 13.051 1.00 90.75 126 GLY A CA 1
ATOM 955 C C . GLY A 1 126 ? 5.568 -11.923 11.527 1.00 90.75 126 GLY A C 1
ATOM 956 O O . GLY A 1 126 ? 6.166 -12.847 10.980 1.00 90.75 126 GLY A O 1
ATOM 957 N N . PHE A 1 127 ? 4.853 -11.037 10.829 1.00 93.94 127 PHE A N 1
ATOM 958 C CA . PHE A 1 127 ? 4.807 -11.060 9.369 1.00 93.94 127 PHE A CA 1
ATOM 959 C C . PHE A 1 127 ? 6.170 -10.729 8.739 1.00 93.94 127 PHE A C 1
ATOM 961 O O . PHE A 1 127 ? 6.764 -9.689 9.025 1.00 93.94 127 PHE A O 1
ATOM 968 N N . ASP A 1 128 ? 6.606 -11.581 7.810 1.00 92.81 128 ASP A N 1
ATOM 969 C CA . ASP A 1 128 ? 7.738 -11.337 6.920 1.00 92.81 128 ASP A CA 1
ATOM 970 C C . ASP A 1 128 ? 7.481 -11.964 5.541 1.00 92.81 128 ASP A C 1
ATOM 972 O O . ASP A 1 128 ? 7.297 -13.178 5.397 1.00 92.81 128 ASP A O 1
ATOM 976 N N . ILE A 1 129 ? 7.477 -11.121 4.509 1.00 90.00 129 ILE A N 1
ATOM 977 C CA . ILE A 1 129 ? 7.257 -11.535 3.126 1.00 90.00 129 ILE A CA 1
ATOM 978 C C . ILE A 1 129 ? 8.350 -12.476 2.611 1.00 90.00 129 ILE A C 1
ATOM 980 O O . ILE A 1 129 ? 8.051 -13.345 1.790 1.00 90.00 129 ILE A O 1
ATOM 984 N N . ASP A 1 130 ? 9.597 -12.340 3.068 1.00 89.19 130 ASP A N 1
ATOM 985 C CA . ASP A 1 130 ? 10.695 -13.175 2.578 1.00 89.19 130 ASP A CA 1
ATOM 986 C C . ASP A 1 130 ? 10.635 -14.578 3.204 1.00 89.19 130 ASP A C 1
ATOM 988 O O . ASP A 1 130 ? 10.778 -15.572 2.483 1.00 89.19 130 ASP A O 1
ATOM 992 N N . ALA A 1 131 ? 10.300 -14.685 4.496 1.00 87.88 131 ALA A N 1
ATOM 993 C CA . ALA A 1 131 ? 9.990 -15.965 5.136 1.00 87.88 131 ALA A CA 1
ATOM 994 C C . ALA A 1 131 ? 8.819 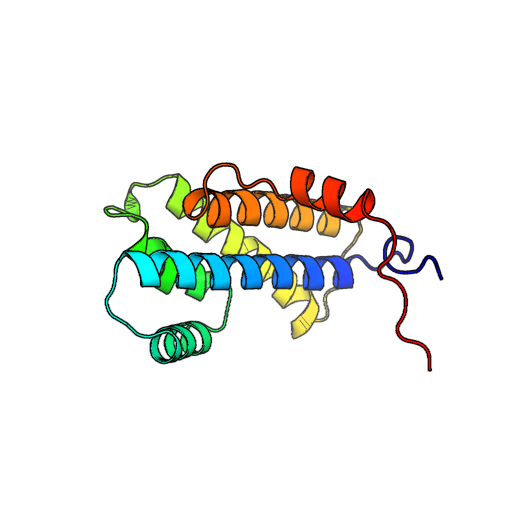-16.689 4.443 1.00 87.88 131 ALA A C 1
ATOM 996 O O . ALA A 1 131 ? 8.899 -17.891 4.167 1.00 87.88 131 ALA A O 1
ATOM 997 N N . GLN A 1 132 ? 7.760 -15.957 4.081 1.00 81.88 132 GLN A N 1
ATOM 998 C CA . GLN A 1 132 ? 6.618 -16.533 3.367 1.00 81.88 132 GLN A CA 1
ATOM 999 C C . GLN A 1 132 ? 6.964 -16.931 1.923 1.00 81.88 132 GLN A C 1
ATOM 1001 O O . GLN A 1 132 ? 6.496 -17.950 1.420 1.00 81.88 132 GLN A O 1
ATOM 1006 N N . ALA A 1 133 ? 7.811 -16.165 1.235 1.00 81.25 133 ALA A N 1
ATOM 1007 C CA . ALA A 1 133 ? 8.274 -16.534 -0.099 1.00 81.25 133 ALA A CA 1
ATOM 1008 C C . ALA A 1 133 ? 9.139 -17.806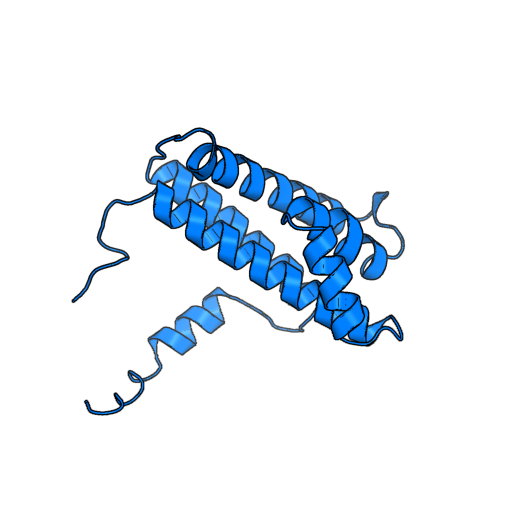 -0.070 1.00 81.25 133 ALA A C 1
ATOM 1010 O O . ALA A 1 133 ? 9.056 -18.625 -0.988 1.00 81.25 133 ALA A O 1
ATOM 1011 N N . ALA A 1 134 ? 9.953 -17.987 0.973 1.00 81.06 134 ALA A N 1
ATOM 1012 C CA . ALA A 1 134 ? 10.749 -19.193 1.166 1.00 81.06 134 ALA A CA 1
ATOM 1013 C C . ALA A 1 134 ? 9.868 -20.425 1.425 1.00 81.06 134 ALA A C 1
ATOM 1015 O O . ALA A 1 134 ? 10.098 -21.467 0.811 1.00 81.06 134 ALA A O 1
ATOM 1016 N N . SER A 1 135 ? 8.828 -20.299 2.258 1.00 79.38 135 SER A N 1
ATOM 1017 C CA . SER A 1 135 ? 7.898 -21.403 2.535 1.00 79.38 135 SER A CA 1
ATOM 1018 C C . SER A 1 135 ? 7.135 -21.847 1.282 1.00 79.38 135 SER A C 1
ATOM 1020 O O . SER A 1 135 ? 7.053 -23.042 1.008 1.00 79.38 135 SER A O 1
ATOM 1022 N N . VAL A 1 136 ? 6.671 -20.902 0.456 1.00 79.19 136 VAL A N 1
ATOM 1023 C CA . VAL A 1 136 ? 5.988 -21.198 -0.817 1.00 79.19 136 VAL A CA 1
ATOM 1024 C C . VAL A 1 136 ? 6.918 -21.891 -1.815 1.00 79.19 136 VAL A C 1
ATOM 1026 O O . VAL A 1 136 ? 6.485 -22.795 -2.521 1.00 79.19 136 VAL A O 1
ATOM 1029 N N . ARG A 1 137 ? 8.200 -21.509 -1.877 1.00 78.06 137 ARG A N 1
ATOM 1030 C CA . ARG A 1 137 ? 9.188 -22.177 -2.749 1.00 78.06 137 ARG A CA 1
ATOM 1031 C C . ARG A 1 137 ? 9.550 -23.584 -2.277 1.00 78.06 137 ARG A C 1
ATOM 1033 O O . ARG A 1 137 ? 9.952 -24.399 -3.100 1.00 78.06 137 ARG A O 1
ATOM 1040 N N . ALA A 1 138 ? 9.458 -23.839 -0.974 1.00 75.19 138 ALA A N 1
ATOM 1041 C CA . ALA A 1 138 ? 9.712 -25.146 -0.380 1.00 75.19 138 ALA A CA 1
ATOM 1042 C C . ALA A 1 138 ? 8.501 -26.091 -0.472 1.00 75.19 138 ALA A C 1
ATOM 1044 O O . ALA A 1 138 ? 8.663 -27.300 -0.308 1.00 75.19 138 ALA A O 1
ATOM 1045 N N . ALA A 1 139 ? 7.299 -25.564 -0.728 1.00 71.12 139 ALA A N 1
ATOM 1046 C CA . ALA A 1 139 ? 6.101 -26.373 -0.894 1.00 71.12 139 ALA A CA 1
ATOM 1047 C C . ALA A 1 139 ? 6.157 -27.175 -2.212 1.00 71.12 139 ALA A C 1
ATOM 1049 O O . ALA A 1 139 ? 6.561 -26.630 -3.245 1.00 71.12 139 ALA A O 1
ATOM 1050 N N . PRO A 1 140 ? 5.745 -28.458 -2.211 1.00 66.62 140 PRO A N 1
ATOM 1051 C CA . PRO A 1 140 ? 5.602 -29.213 -3.448 1.00 66.62 140 PRO A CA 1
ATOM 1052 C C . PRO A 1 140 ? 4.581 -28.516 -4.364 1.00 66.62 140 PRO A C 1
ATOM 1054 O O . PRO A 1 140 ? 3.637 -27.897 -3.862 1.00 66.62 140 PRO A O 1
ATOM 1057 N N . PRO A 1 141 ? 4.755 -28.578 -5.699 1.00 62.88 141 PRO A N 1
ATOM 1058 C CA . PRO A 1 141 ? 3.779 -28.015 -6.623 1.00 62.88 141 PRO A CA 1
ATOM 1059 C C . PRO A 1 141 ? 2.406 -28.615 -6.319 1.00 62.88 141 PRO A C 1
ATOM 1061 O O . PRO A 1 141 ? 2.292 -29.828 -6.150 1.00 62.88 141 PRO A O 1
ATOM 1064 N N . ALA A 1 142 ? 1.385 -27.760 -6.215 1.00 64.56 142 ALA A N 1
ATOM 1065 C CA . ALA A 1 142 ? 0.014 -28.212 -6.026 1.00 64.56 142 ALA A CA 1
ATOM 1066 C C . ALA A 1 142 ? -0.315 -29.234 -7.122 1.00 64.56 142 ALA A C 1
ATOM 1068 O O . ALA A 1 142 ? -0.119 -28.938 -8.305 1.00 64.56 142 ALA A O 1
ATOM 1069 N N . GLU A 1 143 ? -0.739 -30.437 -6.722 1.00 53.22 143 GLU A N 1
ATOM 1070 C CA . GLU A 1 143 ? -1.148 -31.488 -7.651 1.00 53.22 143 GLU A CA 1
ATOM 1071 C C . GLU A 1 143 ? -2.166 -30.902 -8.628 1.00 53.22 143 GLU A C 1
ATOM 1073 O O . GLU A 1 143 ? -3.196 -30.352 -8.232 1.00 53.22 143 GLU A O 1
ATOM 1078 N N . GLY A 1 144 ? -1.816 -30.942 -9.913 1.00 58.25 144 GLY A N 1
ATOM 1079 C CA . GLY A 1 144 ? -2.658 -30.421 -10.971 1.00 58.25 144 GLY A CA 1
ATOM 1080 C C . GLY A 1 144 ? -3.998 -31.143 -10.971 1.00 58.25 144 GLY A C 1
ATOM 1081 O O . GLY A 1 144 ? -4.054 -32.370 -11.014 1.00 58.25 144 GLY A O 1
ATOM 1082 N N . THR A 1 145 ? -5.081 -30.374 -10.965 1.00 45.69 145 THR A N 1
ATOM 1083 C CA . THR A 1 145 ? -6.357 -30.838 -11.507 1.00 45.69 145 THR A CA 1
ATOM 1084 C C . THR A 1 145 ? -6.122 -31.319 -12.942 1.00 45.69 145 THR A C 1
ATOM 1086 O O . THR A 1 145 ? -5.569 -30.548 -13.731 1.00 45.69 145 THR A O 1
ATOM 1089 N N . PRO A 1 146 ? -6.492 -32.564 -13.282 1.00 57.53 146 PRO A N 1
ATOM 1090 C CA . PRO A 1 146 ? -6.388 -33.055 -14.646 1.00 57.53 146 PRO A CA 1
ATOM 1091 C C . PRO A 1 146 ? -7.424 -32.345 -15.530 1.00 57.53 146 PRO A C 1
ATOM 1093 O O . PRO A 1 146 ? -8.590 -32.242 -15.143 1.00 57.53 146 PRO A O 1
ATOM 1096 N N . GLU A 1 147 ? -6.990 -31.874 -16.700 1.00 40.25 147 GLU A N 1
ATOM 1097 C CA . GLU A 1 147 ? -7.835 -31.829 -17.903 1.00 40.25 147 GLU A CA 1
ATOM 1098 C C . GLU A 1 147 ? -7.581 -33.094 -18.726 1.00 40.25 147 GLU A C 1
ATOM 1100 O O . GLU A 1 147 ? -6.397 -33.503 -18.821 1.00 40.25 147 GLU A O 1
#